Protein AF-A0A2S8NS54-F1 (afdb_monomer_lite)

Sequence (104 aa):
MFEINSADYIDIPEFSEEYRYQVWISPTNRKGAEGMLWLEPPYFTEQKENKTSSKHQATCFIDDMDKKPYSIALYSASGRVYLTNGSDGSNIPINSVRIFRQEV

Secondary structure (DSSP, 8-state):
-EE--S-SEEEPTT--TTEEEEEEEEETT-TT--EEEEE-S------S--SS--SSSEEEEEETTTTEEEEEEEEGGGTEEEEEETTT--B--EEEEEEEEEE-

Foldseek 3Di:
DDFDDFDQKDADPPDDQQKKKWKWFDFPVGNPDIDIATGHDPDDQDPPDPDDDDPGQKDWDADPVVRWIWMWGANNVGRMIGIAGPPPRHRTTIGDMDMDIDGD

pLDDT: mean 81.0, std 14.81, range [43.31, 94.88]

Structure (mmCIF, N/CA/C/O backbone):
data_AF-A0A2S8NS54-F1
#
_entry.id   AF-A0A2S8NS54-F1
#
loop_
_atom_site.group_PDB
_atom_site.id
_atom_site.type_symbol
_atom_site.label_atom_id
_atom_site.label_alt_id
_atom_site.label_comp_id
_atom_site.label_asym_id
_atom_site.label_entity_id
_atom_site.label_seq_id
_atom_site.pdbx_PDB_ins_code
_atom_site.Cartn_x
_atom_site.Cartn_y
_atom_site.Cartn_z
_atom_site.occupancy
_atom_site.B_iso_or_equiv
_atom_site.auth_seq_id
_atom_site.auth_comp_id
_atom_site.auth_asym_id
_atom_site.auth_atom_id
_atom_site.pdbx_PDB_model_num
ATOM 1 N N . MET A 1 1 ? 10.486 -8.411 8.542 1.00 47.22 1 MET A N 1
ATOM 2 C CA . MET A 1 1 ? 10.485 -8.081 7.102 1.00 47.22 1 MET A CA 1
ATOM 3 C C . MET A 1 1 ? 9.607 -9.117 6.433 1.00 47.22 1 MET A C 1
ATOM 5 O O . MET A 1 1 ? 9.864 -10.293 6.648 1.00 47.22 1 MET A O 1
ATOM 9 N N . PHE A 1 2 ? 8.543 -8.708 5.743 1.00 50.12 2 PHE A N 1
ATOM 10 C CA . PHE A 1 2 ? 7.721 -9.636 4.966 1.00 50.12 2 PHE A CA 1
ATOM 11 C C . PHE A 1 2 ? 8.251 -9.619 3.529 1.00 50.12 2 PHE A C 1
ATOM 13 O O . PHE A 1 2 ? 8.274 -8.560 2.902 1.00 50.12 2 PHE A O 1
ATOM 20 N N . GLU A 1 3 ? 8.744 -10.757 3.040 1.00 48.06 3 GLU A N 1
ATOM 21 C CA . GLU A 1 3 ? 9.049 -10.928 1.617 1.00 48.06 3 GLU A CA 1
ATOM 22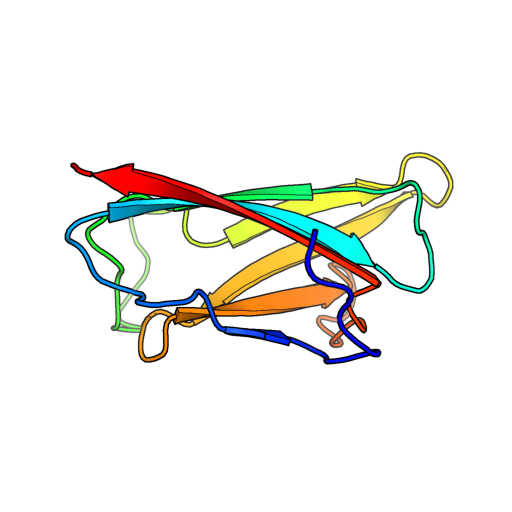 C C . GLU A 1 3 ? 7.735 -11.174 0.880 1.00 48.06 3 GLU A C 1
ATOM 24 O O . GLU A 1 3 ? 7.002 -12.113 1.192 1.00 48.06 3 GLU A O 1
ATOM 29 N N . ILE A 1 4 ? 7.412 -10.298 -0.066 1.00 52.53 4 ILE A N 1
ATOM 30 C CA . ILE A 1 4 ? 6.201 -10.404 -0.874 1.00 52.53 4 ILE A CA 1
ATOM 31 C C . ILE A 1 4 ? 6.640 -10.838 -2.261 1.00 52.53 4 ILE A C 1
ATOM 33 O O . ILE A 1 4 ? 7.405 -10.146 -2.925 1.00 52.53 4 ILE A O 1
ATOM 37 N N . ASN A 1 5 ? 6.175 -12.009 -2.692 1.00 48.19 5 ASN A N 1
ATOM 38 C CA . ASN A 1 5 ? 6.414 -12.488 -4.047 1.00 48.19 5 ASN A CA 1
ATOM 39 C C . ASN A 1 5 ? 5.524 -11.707 -5.021 1.00 48.19 5 ASN A C 1
ATOM 41 O O . ASN A 1 5 ? 4.383 -12.095 -5.254 1.00 48.19 5 ASN A O 1
ATOM 45 N N . SER A 1 6 ? 6.063 -10.621 -5.582 1.00 59.47 6 SER A N 1
ATOM 46 C CA . SER A 1 6 ? 5.599 -9.980 -6.823 1.00 59.47 6 SER A CA 1
ATOM 47 C C . SER A 1 6 ? 4.094 -9.693 -6.906 1.00 59.47 6 SER A C 1
ATOM 49 O O . SER A 1 6 ? 3.501 -9.821 -7.974 1.00 59.47 6 SER A O 1
ATOM 51 N N . ALA A 1 7 ? 3.469 -9.314 -5.792 1.00 75.19 7 ALA A N 1
ATOM 52 C CA . ALA A 1 7 ? 2.095 -8.838 -5.804 1.00 75.19 7 ALA A CA 1
ATOM 53 C C . ALA A 1 7 ? 2.058 -7.356 -6.201 1.00 75.19 7 ALA A C 1
ATOM 55 O O . ALA A 1 7 ? 2.942 -6.579 -5.830 1.00 75.19 7 ALA A O 1
ATOM 56 N N . ASP A 1 8 ? 1.007 -6.966 -6.919 1.00 83.50 8 ASP A N 1
ATOM 57 C CA . ASP A 1 8 ? 0.739 -5.570 -7.298 1.00 83.50 8 ASP A CA 1
ATOM 58 C C . ASP A 1 8 ? 0.258 -4.717 -6.110 1.00 83.50 8 ASP A C 1
ATOM 60 O O . ASP A 1 8 ? 0.133 -3.494 -6.208 1.00 83.50 8 ASP A O 1
ATOM 64 N N . TYR A 1 9 ? -0.044 -5.369 -4.986 1.00 88.69 9 TYR A N 1
ATOM 65 C CA . TYR A 1 9 ? -0.545 -4.746 -3.773 1.00 88.69 9 TYR A CA 1
ATOM 66 C C . TYR A 1 9 ? -0.096 -5.499 -2.522 1.00 88.69 9 TYR A C 1
ATOM 68 O O . TYR A 1 9 ? 0.330 -6.654 -2.576 1.00 88.69 9 TYR A O 1
ATOM 76 N N . ILE A 1 10 ? -0.251 -4.836 -1.380 1.00 92.06 10 ILE A N 1
ATOM 77 C CA . ILE A 1 10 ? -0.134 -5.424 -0.045 1.00 92.06 10 ILE A CA 1
ATOM 78 C C . ILE A 1 10 ? -1.408 -5.125 0.736 1.00 92.06 10 ILE A C 1
ATOM 80 O O . ILE A 1 10 ? -2.019 -4.077 0.536 1.00 92.06 10 ILE A O 1
ATOM 84 N N . ASP A 1 11 ? -1.812 -6.028 1.620 1.00 91.56 11 ASP A N 1
ATOM 85 C CA . ASP A 1 11 ? -2.854 -5.751 2.607 1.00 91.56 11 ASP A CA 1
ATOM 86 C C . ASP A 1 11 ? -2.167 -5.300 3.908 1.00 91.56 11 ASP A C 1
ATOM 88 O O . ASP A 1 11 ? -1.234 -5.961 4.377 1.00 91.56 11 ASP A O 1
ATOM 92 N N . ILE A 1 12 ? -2.591 -4.174 4.491 1.00 92.12 12 ILE A N 1
ATOM 93 C CA . ILE A 1 12 ? -2.147 -3.782 5.834 1.00 92.12 12 ILE A CA 1
ATOM 94 C C . ILE A 1 12 ? -2.801 -4.741 6.843 1.00 92.12 12 ILE A C 1
ATOM 96 O O . ILE A 1 12 ? -4.033 -4.801 6.906 1.00 92.12 12 ILE A O 1
ATOM 100 N N . PRO A 1 13 ? -2.022 -5.493 7.644 1.00 90.00 13 PRO A N 1
ATOM 101 C CA . PRO A 1 13 ? -2.587 -6.392 8.644 1.00 90.00 13 PRO A CA 1
ATOM 102 C C . PRO A 1 13 ? -3.402 -5.617 9.678 1.00 90.00 13 PRO A C 1
ATOM 104 O O . PRO A 1 13 ? -2.927 -4.606 10.194 1.00 90.00 13 PRO A O 1
ATOM 107 N N . GLU A 1 14 ? -4.599 -6.120 9.996 1.00 89.50 14 GLU A N 1
ATOM 108 C CA . GLU A 1 14 ? -5.492 -5.526 11.005 1.00 89.50 14 GLU A CA 1
ATOM 109 C C . GLU A 1 14 ? -5.786 -4.040 10.736 1.00 89.50 14 GLU A C 1
ATOM 111 O O . GLU A 1 14 ? -5.838 -3.231 11.658 1.00 89.50 14 GLU A O 1
ATOM 116 N N . PHE A 1 15 ? -5.958 -3.676 9.460 1.00 90.69 15 PHE A N 1
ATOM 117 C CA . PHE A 1 15 ? -6.260 -2.303 9.073 1.00 90.69 15 PHE A CA 1
ATOM 118 C C . PHE A 1 15 ? -7.538 -1.793 9.755 1.00 90.69 15 PHE A C 1
ATOM 120 O O . PHE A 1 15 ? -8.648 -2.235 9.455 1.00 90.69 15 PHE A O 1
ATOM 127 N N . SER A 1 16 ? -7.361 -0.841 10.663 1.00 90.56 16 SER A N 1
ATOM 128 C CA . SER A 1 16 ? -8.418 -0.137 11.384 1.00 90.56 16 SER A CA 1
ATOM 129 C C . SER A 1 16 ? -8.017 1.314 11.658 1.00 90.56 16 SER A C 1
ATOM 131 O O . SER A 1 16 ? -6.832 1.659 11.598 1.00 90.56 16 SER A O 1
ATOM 133 N N . GLU A 1 17 ? -9.006 2.146 11.995 1.00 89.50 17 GLU A N 1
ATOM 134 C CA . GLU A 1 17 ? -8.815 3.543 12.414 1.00 89.50 17 GLU A CA 1
ATOM 135 C C . GLU A 1 17 ? -8.294 3.698 13.854 1.00 89.50 17 GLU A C 1
ATOM 137 O O . GLU A 1 17 ? -8.033 4.814 14.288 1.00 89.50 17 GLU A O 1
ATOM 142 N N . GLU A 1 18 ? -8.105 2.603 14.598 1.00 92.19 18 GLU A N 1
ATOM 143 C CA . GLU A 1 18 ? -7.481 2.636 15.934 1.00 92.19 18 GLU A CA 1
ATOM 144 C C . GLU A 1 18 ? -5.970 2.896 15.858 1.00 92.19 18 GLU A C 1
ATOM 146 O O . GLU A 1 18 ? -5.324 3.224 16.855 1.00 92.19 18 GLU A O 1
ATOM 151 N N . TYR A 1 19 ? -5.395 2.749 14.665 1.00 92.31 19 TYR A N 1
ATOM 152 C CA . TYR A 1 19 ? -3.970 2.874 14.439 1.00 92.31 19 TYR A CA 1
ATOM 153 C C . TYR A 1 19 ? -3.658 3.882 13.337 1.00 92.31 19 TYR A C 1
ATOM 155 O O . TYR A 1 19 ? -4.445 4.096 12.421 1.00 92.31 19 TYR A O 1
ATOM 163 N N . ARG A 1 20 ? -2.444 4.430 13.393 1.00 91.75 20 ARG A N 1
ATOM 164 C CA . ARG A 1 20 ? -1.736 5.065 12.275 1.00 91.75 20 ARG A CA 1
ATOM 165 C C . ARG A 1 20 ? -0.652 4.131 11.742 1.00 91.75 20 ARG A C 1
ATOM 167 O O . ARG A 1 20 ? -0.072 3.351 12.507 1.00 91.75 20 ARG A O 1
ATOM 174 N N . TYR A 1 21 ? -0.343 4.242 10.451 1.00 93.00 21 TYR A N 1
ATOM 175 C CA . TYR A 1 21 ? 0.632 3.381 9.780 1.00 93.00 21 TYR A CA 1
ATOM 176 C C . TYR A 1 21 ? 1.704 4.176 9.037 1.00 93.00 21 TYR A C 1
ATOM 178 O O . TYR A 1 21 ? 1.425 5.198 8.419 1.00 93.00 21 TYR A O 1
ATOM 186 N N . GLN A 1 22 ? 2.929 3.658 9.026 1.00 93.94 22 GLN A N 1
ATOM 187 C CA . GLN A 1 22 ? 3.952 4.034 8.050 1.00 93.94 22 GLN A CA 1
ATOM 188 C C . GLN A 1 22 ? 4.239 2.830 7.168 1.00 93.94 22 GLN A C 1
ATOM 190 O O . GLN A 1 22 ? 4.727 1.810 7.660 1.00 93.94 22 GLN A O 1
ATOM 195 N N . VAL A 1 23 ? 3.955 2.950 5.878 1.00 93.12 23 VAL A N 1
ATOM 196 C CA . VAL A 1 23 ? 4.132 1.878 4.901 1.00 93.12 23 VAL A CA 1
ATOM 197 C C . VAL A 1 23 ? 5.305 2.233 3.995 1.00 93.12 23 VAL A C 1
ATOM 199 O O . VAL A 1 23 ? 5.221 3.151 3.184 1.00 93.12 23 VAL A O 1
ATOM 202 N N . TRP A 1 24 ? 6.404 1.504 4.145 1.00 94.12 24 TRP A N 1
ATOM 203 C CA . TRP A 1 24 ? 7.613 1.628 3.336 1.00 94.12 24 TRP A CA 1
ATOM 204 C C . TRP A 1 24 ? 7.619 0.539 2.269 1.00 94.12 24 TRP A C 1
ATOM 206 O O . TRP A 1 24 ? 7.473 -0.637 2.611 1.00 94.12 24 TRP A O 1
ATOM 216 N N . ILE A 1 25 ? 7.770 0.911 0.998 1.00 91.94 25 ILE A N 1
ATOM 217 C CA . ILE A 1 25 ? 7.655 -0.008 -0.144 1.00 91.94 25 ILE A CA 1
ATOM 218 C C . ILE A 1 25 ? 8.800 0.216 -1.131 1.00 91.94 25 ILE A C 1
ATOM 220 O O . ILE A 1 25 ? 9.107 1.358 -1.473 1.00 91.94 25 ILE A O 1
ATOM 224 N N . SER A 1 26 ? 9.373 -0.883 -1.635 1.00 90.44 26 SER A N 1
ATOM 225 C CA . SER A 1 26 ? 10.302 -0.882 -2.774 1.00 90.44 26 SER A CA 1
ATOM 226 C C . SER A 1 26 ? 9.737 -1.663 -3.973 1.00 90.44 26 SER A C 1
ATOM 228 O O . SER A 1 26 ? 9.089 -2.699 -3.778 1.00 90.44 26 SER A O 1
ATOM 230 N N . PRO A 1 27 ? 9.974 -1.216 -5.220 1.00 89.50 27 PRO A N 1
ATOM 231 C CA . PRO A 1 27 ? 9.586 -1.952 -6.421 1.00 89.50 27 PRO A CA 1
ATOM 232 C C . PRO A 1 27 ? 10.573 -3.085 -6.767 1.00 89.50 27 PRO A C 1
ATOM 234 O O . PRO A 1 27 ? 11.777 -3.001 -6.517 1.00 89.50 27 PRO A O 1
ATOM 237 N N . THR A 1 28 ? 10.083 -4.134 -7.432 1.00 86.62 28 THR A N 1
ATOM 238 C CA . THR A 1 28 ? 10.893 -5.268 -7.954 1.00 86.62 28 THR A CA 1
ATOM 239 C C . THR A 1 28 ? 11.959 -4.869 -8.959 1.00 86.62 28 THR A C 1
ATOM 241 O O . THR A 1 28 ? 13.059 -5.424 -8.940 1.00 86.62 28 THR A O 1
ATOM 244 N N . ASN A 1 29 ? 11.671 -3.890 -9.810 1.00 83.50 29 ASN A N 1
ATOM 245 C CA . ASN A 1 29 ? 12.607 -3.425 -10.829 1.00 83.50 29 ASN A CA 1
ATOM 246 C C . ASN A 1 29 ? 13.744 -2.551 -10.259 1.00 83.50 29 ASN A C 1
ATOM 248 O O . ASN A 1 29 ? 14.763 -2.392 -10.932 1.00 83.50 29 ASN A O 1
ATOM 252 N N . ARG A 1 30 ? 13.606 -2.012 -9.035 1.00 80.94 30 ARG A N 1
ATOM 253 C CA . ARG A 1 30 ? 14.576 -1.113 -8.384 1.00 80.94 30 ARG A CA 1
ATOM 254 C C . ARG A 1 30 ? 14.576 -1.296 -6.863 1.00 80.94 30 ARG A C 1
ATOM 256 O O . ARG A 1 30 ? 14.091 -0.460 -6.113 1.00 80.94 30 ARG A O 1
ATOM 263 N N . LYS A 1 31 ? 15.210 -2.378 -6.399 1.00 77.69 31 LYS A N 1
ATOM 264 C CA . LYS A 1 31 ? 15.251 -2.781 -4.977 1.00 77.69 31 LYS A CA 1
ATOM 265 C C . LYS A 1 31 ? 15.878 -1.757 -4.016 1.00 77.69 31 LYS A C 1
ATOM 267 O O . LYS A 1 31 ? 15.669 -1.861 -2.815 1.00 77.69 31 LYS A O 1
ATOM 272 N N . GLY A 1 32 ? 16.681 -0.823 -4.532 1.00 78.19 32 GLY A N 1
ATOM 273 C CA . GLY A 1 32 ? 17.311 0.242 -3.745 1.00 78.19 32 GLY A CA 1
ATOM 274 C C . GLY A 1 32 ? 16.464 1.509 -3.601 1.00 78.19 32 GLY A C 1
ATOM 275 O O . GLY A 1 32 ? 16.816 2.365 -2.798 1.00 78.19 32 GLY A O 1
ATOM 276 N N . ALA A 1 33 ? 15.371 1.634 -4.362 1.00 85.38 33 ALA A N 1
ATOM 277 C CA . ALA A 1 33 ? 14.449 2.757 -4.265 1.00 85.38 33 ALA A CA 1
ATOM 278 C C . ALA A 1 33 ? 13.335 2.423 -3.266 1.00 85.38 33 ALA A C 1
ATOM 280 O O . ALA A 1 33 ? 12.732 1.352 -3.342 1.00 85.38 33 ALA A O 1
ATOM 281 N N . GLU A 1 34 ? 13.043 3.335 -2.344 1.00 89.69 34 GLU A N 1
ATOM 282 C CA . GLU A 1 34 ? 12.006 3.136 -1.335 1.00 89.69 34 GLU A CA 1
ATOM 283 C C . GLU A 1 34 ? 11.194 4.415 -1.136 1.00 89.69 34 GLU A C 1
ATOM 285 O O . GLU A 1 34 ? 11.748 5.510 -1.045 1.00 89.69 34 GLU A O 1
ATOM 290 N N . GLY A 1 35 ? 9.875 4.262 -1.063 1.00 91.12 35 GLY A N 1
ATOM 291 C CA . GLY A 1 35 ? 8.953 5.335 -0.713 1.00 91.12 35 GLY A CA 1
ATOM 292 C C . GLY A 1 35 ? 8.200 5.024 0.572 1.00 91.12 35 GLY A C 1
ATOM 293 O O . GLY A 1 35 ? 7.970 3.857 0.892 1.00 91.12 35 GLY A O 1
ATOM 294 N N . MET A 1 36 ? 7.788 6.073 1.285 1.00 92.62 36 MET A N 1
ATOM 295 C CA . MET A 1 36 ? 7.017 5.970 2.524 1.00 92.62 36 MET A CA 1
ATOM 296 C C . MET A 1 36 ? 5.643 6.625 2.372 1.00 92.62 36 MET A C 1
ATOM 298 O O . MET A 1 36 ? 5.542 7.831 2.139 1.00 92.62 36 MET A O 1
ATOM 302 N N . LEU A 1 37 ? 4.591 5.841 2.593 1.00 92.06 37 LEU A N 1
ATOM 303 C CA . LEU A 1 37 ? 3.227 6.318 2.778 1.00 92.06 37 LEU A CA 1
ATOM 304 C C . LEU A 1 37 ? 2.921 6.435 4.277 1.00 92.06 37 LEU A C 1
ATOM 306 O O . LEU A 1 37 ? 2.928 5.439 4.998 1.00 92.06 37 LEU A O 1
ATOM 310 N N . TRP A 1 38 ? 2.652 7.654 4.740 1.00 91.25 38 TRP A N 1
ATOM 311 C CA . TRP A 1 38 ? 2.171 7.922 6.096 1.00 91.25 38 TRP A CA 1
ATOM 312 C C . TRP A 1 38 ? 0.644 7.859 6.113 1.00 91.25 38 TRP A C 1
ATOM 314 O O . TRP A 1 38 ? 0.016 8.462 5.260 1.00 91.25 38 TRP A O 1
ATOM 324 N N . LEU A 1 39 ? 0.025 7.146 7.045 1.00 89.62 39 LEU A N 1
ATOM 325 C CA . LEU A 1 39 ? -1.422 6.944 7.090 1.00 89.62 39 LEU A CA 1
ATOM 326 C C . LEU A 1 39 ? -1.955 7.283 8.474 1.00 89.62 39 LEU A C 1
ATOM 328 O O . LEU A 1 39 ? -1.715 6.549 9.428 1.00 89.62 39 LEU A O 1
ATOM 332 N N . GLU A 1 40 ? -2.757 8.337 8.563 1.00 87.31 40 GLU A N 1
ATOM 333 C CA . GLU A 1 40 ? -3.467 8.730 9.782 1.00 87.31 40 GLU A CA 1
ATOM 334 C C . GLU A 1 40 ? -4.976 8.635 9.571 1.00 87.31 40 GLU A C 1
ATOM 336 O O . GLU A 1 40 ? -5.447 9.030 8.499 1.00 87.31 40 GLU A O 1
ATOM 341 N N . PRO A 1 41 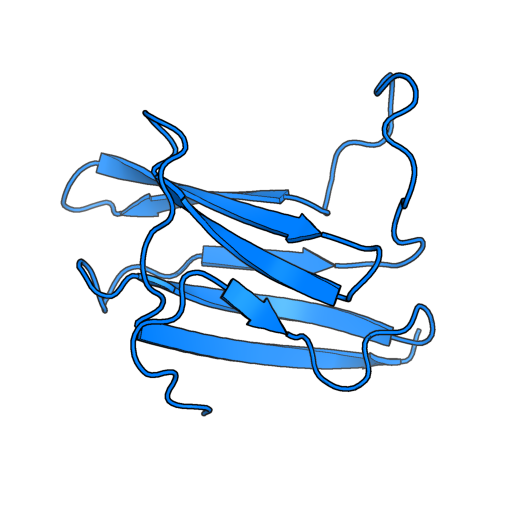? -5.726 8.113 10.555 1.00 83.94 41 PRO A N 1
ATOM 342 C CA . PRO A 1 41 ? -7.176 8.137 10.504 1.00 83.94 41 PRO A CA 1
ATOM 343 C C . PRO A 1 41 ? -7.702 9.585 10.608 1.00 83.94 41 PRO A C 1
ATOM 345 O O . PRO A 1 41 ? -7.033 10.448 11.185 1.00 83.94 41 PRO A O 1
ATOM 348 N N . PRO A 1 42 ? -8.905 9.876 10.080 1.00 83.94 42 PRO A N 1
ATOM 349 C CA . PRO A 1 42 ? -9.817 8.934 9.432 1.00 83.94 42 PRO A CA 1
ATOM 350 C C . PRO A 1 42 ? -9.363 8.533 8.022 1.00 83.94 42 PRO A C 1
ATOM 352 O O . PRO A 1 42 ? -8.797 9.334 7.270 1.00 83.94 42 PRO A O 1
ATOM 355 N N . TYR A 1 43 ? -9.647 7.290 7.637 1.00 79.25 43 TYR A N 1
ATOM 356 C CA . TYR A 1 43 ? -9.321 6.777 6.307 1.00 79.25 43 TYR A CA 1
ATOM 357 C C . TYR A 1 43 ? -10.525 6.933 5.379 1.00 79.25 43 TYR A C 1
ATOM 359 O O . TYR A 1 43 ? -11.437 6.115 5.375 1.00 79.25 43 TYR A O 1
ATOM 367 N N . PHE A 1 44 ? -10.527 7.981 4.555 1.00 71.94 44 PHE A N 1
ATOM 368 C CA . PHE A 1 44 ? -11.642 8.288 3.654 1.00 71.94 44 PHE A CA 1
ATOM 369 C C . PHE A 1 44 ? -11.991 7.123 2.726 1.00 71.94 44 PHE A C 1
ATOM 371 O O . PHE A 1 44 ? -11.121 6.626 2.009 1.00 71.94 44 PHE A O 1
ATOM 378 N N . THR A 1 45 ? -13.264 6.724 2.721 1.00 63.25 45 THR A N 1
ATOM 379 C CA . THR A 1 45 ? -13.827 5.636 1.903 1.00 63.25 45 THR A CA 1
ATOM 380 C C . THR A 1 45 ? -14.610 6.130 0.680 1.00 63.25 45 THR A C 1
ATOM 382 O O . THR A 1 45 ? -14.892 5.340 -0.220 1.00 63.25 45 THR A O 1
ATOM 385 N N . GLU A 1 46 ? -14.944 7.425 0.605 1.00 56.53 46 GLU A N 1
ATOM 386 C CA . GLU A 1 46 ? -15.748 8.000 -0.481 1.00 56.53 46 GLU A CA 1
ATOM 387 C C . GLU A 1 46 ? -14.908 8.706 -1.561 1.00 56.53 46 GLU A C 1
ATOM 389 O O . GLU A 1 46 ? -13.992 9.469 -1.270 1.00 56.53 46 GLU A O 1
ATOM 394 N N . GLN A 1 47 ? -15.298 8.533 -2.831 1.00 52.72 47 GLN A N 1
ATOM 395 C CA . GLN A 1 47 ? -14.776 9.286 -3.987 1.00 52.72 47 GLN A CA 1
ATOM 396 C C . GLN A 1 47 ? -15.421 10.683 -4.159 1.00 52.72 47 GLN A C 1
ATOM 398 O O . GLN A 1 47 ? -15.259 11.311 -5.208 1.00 52.72 47 GLN A O 1
ATOM 403 N N . LYS A 1 48 ? -16.205 11.180 -3.191 1.00 45.28 48 LYS A N 1
ATOM 404 C CA . LYS A 1 48 ? -16.975 12.422 -3.366 1.00 45.28 48 LYS A CA 1
ATOM 405 C C . LYS A 1 48 ? -16.100 13.668 -3.224 1.00 45.28 48 LYS A C 1
ATOM 407 O O . LYS A 1 48 ? -15.647 14.006 -2.140 1.00 45.28 48 LYS A O 1
ATOM 412 N N . GLU A 1 49 ? -15.915 14.337 -4.362 1.00 43.31 49 GLU A N 1
ATOM 413 C CA . GLU A 1 49 ? -15.398 15.698 -4.557 1.00 43.31 49 GLU A CA 1
ATOM 414 C C . GLU A 1 49 ? -14.283 16.134 -3.600 1.00 43.31 49 GLU A C 1
ATOM 416 O O . GLU A 1 49 ? -14.460 16.882 -2.640 1.00 43.31 49 GLU A O 1
ATOM 421 N N . ASN A 1 50 ? -13.082 15.703 -3.963 1.00 49.56 50 ASN A N 1
ATOM 422 C CA . ASN A 1 50 ? -11.813 16.135 -3.410 1.00 49.56 50 ASN A CA 1
ATOM 423 C C . ASN A 1 50 ? -11.652 17.664 -3.546 1.00 49.56 50 ASN A C 1
ATOM 425 O O . ASN A 1 50 ? -11.255 18.155 -4.605 1.00 49.56 50 ASN A O 1
ATOM 429 N N . LYS A 1 51 ? -11.991 18.430 -2.500 1.00 45.97 51 LYS A N 1
ATOM 430 C CA . LYS A 1 51 ? -11.738 19.882 -2.475 1.00 45.97 51 LYS A CA 1
ATOM 431 C C . LYS A 1 51 ? -10.723 20.356 -1.445 1.00 45.97 51 LYS A C 1
ATOM 433 O O . LYS A 1 51 ? -10.175 21.427 -1.678 1.00 45.97 51 LYS A O 1
ATOM 438 N N . THR A 1 52 ? -10.383 19.611 -0.386 1.00 44.59 52 THR A N 1
ATOM 439 C CA . THR A 1 52 ? -9.513 20.219 0.650 1.00 44.59 52 THR A CA 1
ATOM 440 C C . THR A 1 52 ? -8.768 19.297 1.629 1.00 44.59 52 THR A C 1
ATOM 442 O O . THR A 1 52 ? -8.106 19.825 2.519 1.00 44.59 52 THR A O 1
ATOM 445 N N . SER A 1 53 ? -8.774 17.967 1.484 1.00 46.22 53 SER A N 1
ATOM 446 C CA . SER A 1 53 ? -8.079 17.066 2.436 1.00 46.22 53 SER A CA 1
ATOM 447 C C . SER A 1 53 ? -7.128 16.090 1.743 1.00 46.22 53 SER A C 1
ATOM 449 O O . SER A 1 53 ? -7.117 14.892 1.999 1.00 46.22 53 SER A O 1
ATOM 451 N N . SER A 1 54 ? -6.310 16.609 0.831 1.00 50.31 54 SER A N 1
ATOM 452 C CA . SER A 1 54 ? -5.080 15.942 0.411 1.00 50.31 54 SER A CA 1
ATOM 453 C C . SER A 1 54 ? -4.077 15.937 1.570 1.00 50.31 54 SER A C 1
ATOM 455 O O . SER A 1 54 ? -4.033 16.904 2.329 1.00 50.31 54 SER A O 1
ATOM 457 N N . LYS A 1 55 ? -3.237 14.888 1.628 1.00 53.75 55 LYS A N 1
ATOM 458 C CA . LYS A 1 55 ? -2.219 14.545 2.650 1.00 53.75 55 LYS A CA 1
ATOM 459 C C . LYS A 1 55 ? -2.817 13.573 3.685 1.00 53.75 55 LYS A C 1
ATOM 461 O O . LYS A 1 55 ? -3.347 14.003 4.688 1.00 53.75 55 LYS A O 1
ATOM 466 N N . HIS A 1 56 ? -2.885 12.254 3.491 1.00 60.75 56 HIS A N 1
ATOM 467 C CA . HIS A 1 56 ? -1.726 11.374 3.324 1.00 60.75 56 HIS A CA 1
ATOM 468 C C . HIS A 1 56 ? -2.070 9.988 2.710 1.00 60.75 56 HIS A C 1
ATOM 470 O O . HIS A 1 56 ? -1.292 9.056 2.827 1.00 60.75 56 HIS A O 1
ATOM 476 N N . GLN A 1 57 ? -3.217 9.802 2.041 1.00 73.62 57 GLN A N 1
ATOM 477 C CA . GLN A 1 57 ? -3.601 8.482 1.484 1.00 73.62 57 GLN A CA 1
ATOM 478 C C . GLN A 1 57 ? -2.845 8.074 0.210 1.00 73.62 57 GLN A C 1
ATOM 480 O O . GLN A 1 57 ? -2.941 6.928 -0.228 1.00 73.62 57 GLN A O 1
ATOM 485 N N . ALA A 1 58 ? -2.086 8.997 -0.379 1.00 81.06 58 ALA A N 1
ATOM 486 C CA . ALA A 1 58 ? -1.157 8.698 -1.451 1.00 81.06 58 ALA A CA 1
ATOM 487 C C . ALA A 1 58 ? 0.123 9.522 -1.298 1.00 81.06 58 ALA A C 1
ATOM 489 O O . ALA A 1 58 ? 0.096 10.647 -0.794 1.00 81.06 58 ALA A O 1
ATOM 490 N N . THR A 1 59 ? 1.235 8.965 -1.764 1.00 86.81 59 THR A N 1
ATOM 491 C CA . THR A 1 59 ? 2.521 9.654 -1.878 1.00 86.81 59 THR A CA 1
ATOM 492 C C . THR A 1 59 ? 3.154 9.349 -3.230 1.00 86.81 59 THR A C 1
ATOM 494 O O . THR A 1 59 ? 2.771 8.388 -3.908 1.00 86.81 59 THR A O 1
ATOM 497 N N . CYS A 1 60 ? 4.134 10.149 -3.626 1.00 85.25 60 CYS A N 1
ATOM 498 C CA . CYS A 1 60 ? 4.999 9.842 -4.751 1.00 85.25 60 CYS A CA 1
ATOM 499 C C . CYS A 1 60 ? 6.464 9.941 -4.337 1.00 85.25 60 CYS A C 1
ATOM 501 O O . CYS A 1 60 ? 6.838 10.735 -3.475 1.00 85.25 60 CYS A O 1
ATOM 503 N N . PHE A 1 61 ? 7.291 9.108 -4.953 1.00 87.25 61 PHE A N 1
ATOM 504 C CA . PHE A 1 61 ? 8.737 9.145 -4.788 1.00 87.25 61 PHE A CA 1
ATOM 505 C C . PHE A 1 61 ? 9.399 8.879 -6.135 1.00 87.25 61 PHE A C 1
ATOM 507 O O . PHE A 1 61 ? 8.787 8.307 -7.037 1.00 87.25 61 PHE A O 1
ATOM 514 N N . ILE A 1 62 ? 10.631 9.342 -6.294 1.00 83.31 62 ILE A N 1
ATOM 515 C CA . ILE A 1 62 ? 11.395 9.194 -7.529 1.00 83.31 62 ILE A CA 1
ATOM 516 C C . ILE A 1 62 ? 12.603 8.326 -7.207 1.00 83.31 62 ILE A C 1
ATOM 518 O O . ILE A 1 62 ? 13.264 8.541 -6.195 1.00 83.31 62 ILE A O 1
ATOM 522 N N . ASP A 1 63 ? 12.884 7.343 -8.057 1.00 79.12 63 ASP A N 1
ATOM 523 C CA . ASP A 1 63 ? 14.204 6.712 -8.044 1.00 79.12 63 ASP A CA 1
ATOM 524 C C . ASP A 1 63 ? 15.199 7.648 -8.730 1.00 79.12 63 ASP A C 1
ATOM 526 O O . ASP A 1 63 ? 15.102 7.881 -9.939 1.00 79.12 63 ASP A O 1
ATOM 530 N N . ASP A 1 64 ? 16.148 8.178 -7.959 1.00 73.31 64 ASP A N 1
ATOM 531 C CA . ASP A 1 64 ? 17.144 9.153 -8.412 1.00 73.31 64 ASP A CA 1
ATOM 532 C C . ASP A 1 64 ? 18.003 8.649 -9.585 1.00 73.31 64 ASP A C 1
ATOM 534 O O . ASP A 1 64 ? 18.504 9.458 -10.369 1.00 73.31 64 ASP A O 1
ATOM 538 N N . MET A 1 65 ? 18.144 7.327 -9.753 1.00 77.25 65 MET A N 1
ATOM 539 C CA . MET A 1 65 ? 18.936 6.730 -10.836 1.00 77.25 65 MET A CA 1
ATOM 540 C C . MET A 1 65 ? 18.252 6.849 -12.202 1.00 77.25 65 MET A C 1
ATOM 542 O O . MET A 1 65 ? 18.874 7.269 -13.178 1.00 77.25 65 MET A O 1
ATOM 546 N N . ASP A 1 66 ? 16.969 6.491 -12.275 1.00 73.44 66 ASP A N 1
ATOM 547 C CA . ASP A 1 66 ? 16.219 6.436 -13.539 1.00 73.44 66 ASP A CA 1
ATOM 548 C C . ASP A 1 66 ? 15.254 7.610 -13.713 1.00 73.44 66 ASP A C 1
ATOM 550 O O . ASP A 1 66 ? 14.589 7.717 -14.746 1.00 73.44 66 ASP A O 1
ATOM 554 N N . LYS A 1 67 ? 15.125 8.459 -12.687 1.00 80.12 67 LYS A N 1
ATOM 555 C CA . LYS A 1 67 ? 14.112 9.517 -12.579 1.00 80.12 67 LYS A CA 1
ATOM 556 C C . LYS A 1 67 ? 12.690 9.007 -12.820 1.00 80.12 67 LYS A C 1
ATOM 558 O O . LYS A 1 67 ? 11.819 9.760 -13.252 1.00 80.12 67 LYS A O 1
ATOM 563 N N . LYS A 1 68 ? 12.451 7.720 -12.551 1.00 82.81 68 LYS A N 1
ATOM 564 C CA . LYS A 1 68 ? 11.131 7.105 -12.680 1.00 82.81 68 LYS A CA 1
ATOM 565 C C . LYS A 1 68 ? 10.277 7.526 -11.489 1.00 82.81 68 LYS A C 1
ATOM 567 O O . LYS A 1 68 ? 10.687 7.264 -10.355 1.00 82.81 68 LYS A O 1
ATOM 572 N N . PRO A 1 69 ? 9.123 8.170 -11.719 1.00 88.56 69 PRO A N 1
ATOM 573 C CA . PRO A 1 69 ? 8.194 8.462 -10.649 1.00 88.56 69 PRO A CA 1
ATOM 574 C C . PRO A 1 69 ? 7.438 7.191 -10.267 1.00 88.56 69 PRO A C 1
ATOM 576 O O . PRO A 1 69 ? 6.994 6.423 -11.121 1.00 88.56 69 PRO A O 1
ATOM 579 N N . TYR A 1 70 ? 7.242 7.009 -8.974 1.00 90.19 70 TYR A N 1
ATOM 580 C CA . TYR A 1 70 ? 6.399 5.982 -8.386 1.00 90.19 70 TYR A CA 1
ATOM 581 C C . TYR A 1 70 ? 5.308 6.653 -7.568 1.00 90.19 70 TYR A C 1
ATOM 583 O O . TYR A 1 70 ? 5.538 7.706 -6.968 1.00 90.19 70 TYR A O 1
ATOM 591 N N . SER A 1 71 ? 4.135 6.035 -7.506 1.00 89.88 71 SER A N 1
ATOM 592 C CA . SER A 1 71 ? 3.072 6.445 -6.597 1.00 89.88 71 SER A CA 1
ATOM 593 C C . SER A 1 71 ? 2.646 5.283 -5.713 1.00 89.88 71 SER A C 1
ATOM 595 O O . SER A 1 71 ? 2.498 4.154 -6.179 1.00 89.88 71 SER A O 1
ATOM 597 N N . ILE A 1 72 ? 2.467 5.573 -4.427 1.00 91.62 72 ILE A N 1
ATOM 598 C CA . ILE A 1 72 ? 1.945 4.648 -3.426 1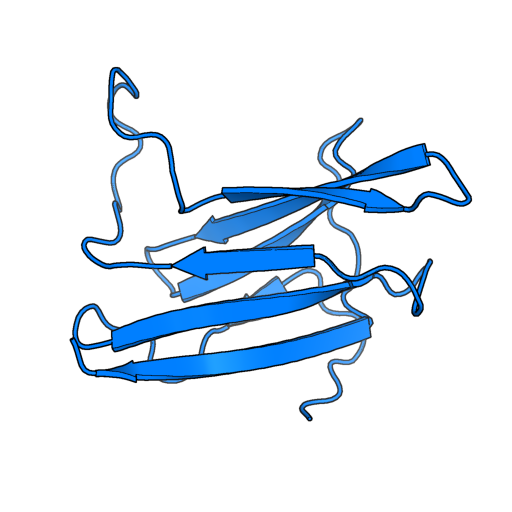.00 91.62 72 ILE A CA 1
ATOM 599 C C . ILE A 1 72 ? 0.569 5.157 -3.019 1.00 91.62 72 ILE A C 1
ATOM 601 O O . ILE A 1 72 ? 0.460 6.328 -2.657 1.00 91.62 72 ILE A O 1
ATOM 605 N N . ALA A 1 73 ? -0.457 4.309 -3.054 1.00 88.56 73 ALA A N 1
ATOM 606 C CA . ALA A 1 73 ? -1.827 4.711 -2.737 1.00 88.56 73 ALA A CA 1
ATOM 607 C C . ALA A 1 73 ? -2.556 3.678 -1.871 1.00 88.56 73 ALA A C 1
ATOM 609 O O . ALA A 1 73 ? -2.436 2.474 -2.102 1.00 88.56 73 ALA A O 1
ATOM 610 N N . LEU A 1 74 ? -3.336 4.164 -0.903 1.00 89.50 74 LEU A N 1
ATOM 611 C CA . LEU A 1 74 ? -4.221 3.375 -0.049 1.00 89.50 74 LEU A CA 1
ATOM 612 C C . LEU A 1 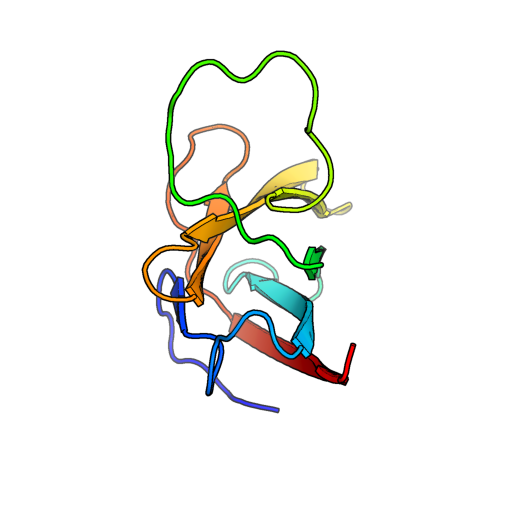74 ? -5.621 3.254 -0.671 1.00 89.50 74 LEU A C 1
ATOM 614 O O . LEU A 1 74 ? -6.294 4.250 -0.928 1.00 89.50 74 LEU A O 1
ATOM 618 N N . TYR A 1 75 ? -6.102 2.024 -0.797 1.00 86.69 75 TYR A N 1
ATOM 619 C CA . TYR A 1 75 ? -7.509 1.686 -0.946 1.00 86.69 75 TYR A CA 1
ATOM 620 C C . TYR A 1 75 ? -8.095 1.362 0.433 1.00 86.69 75 TYR A C 1
ATOM 622 O O . TYR A 1 75 ? -7.985 0.248 0.952 1.00 86.69 75 TYR A O 1
ATOM 630 N N . SER A 1 76 ? -8.691 2.383 1.042 1.00 83.62 76 SER A N 1
ATOM 631 C CA . SER A 1 76 ? -9.133 2.405 2.442 1.00 83.62 76 SER A CA 1
ATOM 632 C C . SER A 1 76 ? -10.204 1.374 2.776 1.00 83.62 76 SER A C 1
ATOM 634 O O . SER A 1 76 ? -10.193 0.840 3.876 1.00 83.62 76 SER A O 1
ATOM 636 N N . ALA A 1 77 ? -11.087 1.025 1.836 1.00 81.50 77 ALA A N 1
ATOM 637 C CA . ALA A 1 77 ? -12.155 0.055 2.086 1.00 81.50 77 ALA A CA 1
ATOM 638 C C . ALA A 1 77 ? -11.634 -1.335 2.502 1.00 81.50 77 ALA A C 1
ATOM 640 O O . A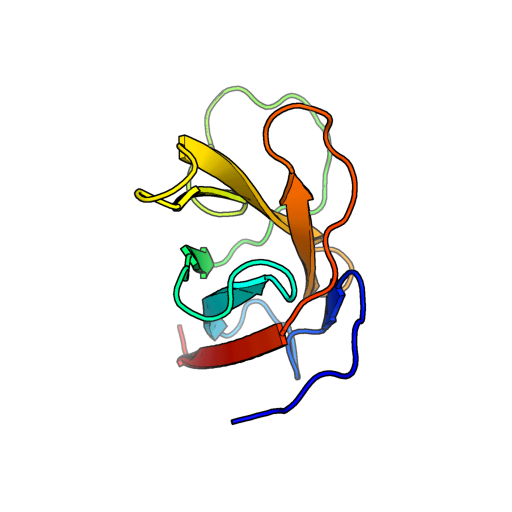LA A 1 77 ? -12.364 -2.095 3.132 1.00 81.50 77 ALA A O 1
ATOM 641 N N . SER A 1 78 ? -10.389 -1.674 2.154 1.00 82.88 78 SER A N 1
ATOM 642 C CA . SER A 1 78 ? -9.778 -2.959 2.504 1.00 82.88 78 SER A CA 1
ATOM 643 C C . SER A 1 78 ? -8.369 -2.843 3.089 1.00 82.88 78 SER A C 1
ATOM 645 O O . SER A 1 78 ? -7.691 -3.858 3.207 1.00 82.88 78 SER A O 1
ATOM 647 N N . GLY A 1 79 ? -7.875 -1.634 3.374 1.00 87.88 79 GLY A N 1
ATOM 648 C CA . GLY A 1 79 ? -6.492 -1.439 3.824 1.00 87.88 79 GLY A CA 1
ATOM 649 C C . GLY A 1 79 ? -5.428 -1.845 2.798 1.00 87.88 79 GLY A C 1
ATOM 650 O O . GLY A 1 79 ? -4.299 -2.158 3.176 1.00 87.88 79 GLY A O 1
ATOM 651 N N . ARG A 1 80 ? -5.773 -1.887 1.504 1.00 91.25 80 ARG A N 1
ATOM 652 C CA . ARG A 1 80 ? -4.840 -2.296 0.444 1.00 91.25 80 ARG A CA 1
ATOM 653 C C . ARG A 1 80 ? -3.946 -1.150 0.034 1.00 91.25 80 ARG A C 1
ATOM 655 O O . ARG A 1 80 ? -4.443 -0.059 -0.215 1.00 91.25 80 ARG A O 1
ATOM 662 N N . VAL A 1 81 ? -2.657 -1.405 -0.123 1.00 91.00 81 VAL A N 1
ATOM 663 C CA . VAL A 1 81 ? -1.706 -0.421 -0.639 1.00 91.00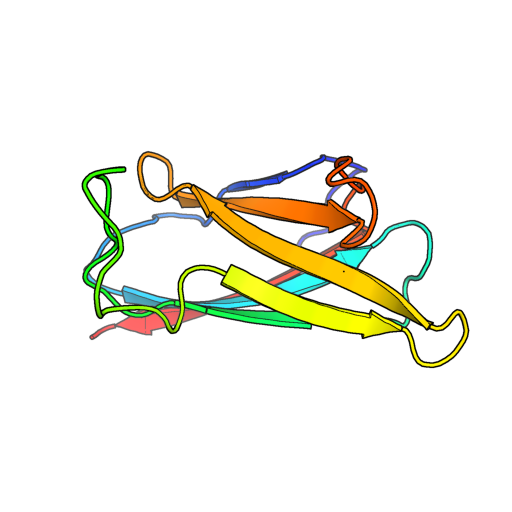 81 VAL A CA 1
ATOM 664 C C . VAL A 1 81 ? -1.137 -0.904 -1.962 1.00 91.00 81 VAL A C 1
ATOM 666 O O . VAL A 1 81 ? -0.642 -2.025 -2.056 1.00 91.00 81 VAL A O 1
ATOM 669 N N . TYR A 1 82 ? -1.206 -0.041 -2.970 1.00 91.12 82 TYR A N 1
ATOM 670 C CA . TYR A 1 82 ? -0.707 -0.292 -4.319 1.00 91.12 82 TYR A CA 1
ATOM 671 C C . TYR A 1 82 ? 0.560 0.510 -4.574 1.00 91.12 82 TYR A C 1
ATOM 673 O O . TYR A 1 82 ? 0.702 1.633 -4.081 1.00 91.12 82 TYR A O 1
ATOM 681 N N . LEU A 1 83 ? 1.441 -0.052 -5.397 1.00 91.44 83 LEU A N 1
ATOM 682 C CA . LEU A 1 83 ? 2.568 0.654 -5.988 1.00 91.44 83 LEU A CA 1
ATOM 683 C C . LEU A 1 83 ? 2.331 0.771 -7.490 1.00 91.44 83 LEU A C 1
ATOM 685 O O . LEU A 1 83 ? 2.098 -0.229 -8.164 1.00 91.44 83 LEU A O 1
ATOM 689 N N . THR A 1 84 ? 2.403 1.986 -8.017 1.00 90.12 84 THR A N 1
ATOM 690 C CA . THR A 1 84 ? 2.163 2.260 -9.436 1.00 90.12 84 THR A CA 1
ATOM 691 C C . THR A 1 84 ? 3.288 3.084 -10.040 1.00 90.12 84 THR A C 1
ATOM 693 O O . THR A 1 84 ? 3.994 3.826 -9.350 1.00 90.12 84 THR A O 1
ATOM 696 N N . ASN A 1 85 ? 3.458 2.954 -11.349 1.00 87.69 85 ASN A N 1
ATOM 697 C CA . ASN A 1 85 ? 4.272 3.854 -12.144 1.00 87.69 85 ASN A CA 1
ATOM 698 C C . ASN A 1 85 ? 3.579 5.220 -12.201 1.00 87.69 85 ASN A C 1
ATOM 700 O O . ASN A 1 85 ? 2.447 5.338 -12.664 1.00 87.69 85 ASN A O 1
ATOM 704 N N . GLY A 1 86 ? 4.267 6.266 -11.754 1.00 82.56 86 GLY A N 1
ATOM 705 C CA . GLY A 1 86 ? 3.715 7.617 -11.708 1.00 82.56 86 GLY A CA 1
ATOM 706 C C . GLY A 1 86 ? 3.483 8.252 -13.084 1.00 82.56 86 GLY A C 1
ATOM 707 O O . GLY A 1 86 ? 2.827 9.286 -13.154 1.00 82.56 86 GLY A O 1
ATOM 708 N N . SER A 1 87 ? 4.017 7.679 -14.168 1.00 82.69 87 SER A N 1
ATOM 709 C CA . SER A 1 87 ? 3.846 8.204 -15.530 1.00 82.69 87 SER A CA 1
ATOM 710 C C . SER A 1 87 ? 2.612 7.656 -16.244 1.00 82.69 87 SER A C 1
ATOM 712 O O . SER A 1 87 ? 1.925 8.415 -16.922 1.00 82.69 87 SER A O 1
ATOM 714 N N . ASP A 1 88 ? 2.342 6.356 -16.122 1.00 84.81 88 ASP A N 1
ATOM 715 C CA . ASP A 1 88 ? 1.273 5.668 -16.866 1.00 84.81 88 ASP A CA 1
ATOM 716 C C . ASP A 1 88 ? 0.209 5.018 -15.965 1.00 84.81 88 ASP A C 1
ATOM 718 O O . ASP A 1 88 ? -0.799 4.521 -16.465 1.00 84.81 88 ASP A O 1
ATOM 722 N N . GLY A 1 89 ? 0.402 5.043 -14.643 1.00 82.38 89 GLY A N 1
ATOM 723 C CA . GLY A 1 89 ? -0.520 4.475 -13.661 1.00 82.38 89 GLY A CA 1
ATOM 724 C C . GLY A 1 89 ? -0.533 2.946 -13.603 1.00 82.38 89 GLY A C 1
ATOM 725 O O . GLY A 1 89 ? -1.368 2.386 -12.896 1.00 82.38 89 GLY A O 1
ATOM 726 N N . SER A 1 90 ? 0.356 2.255 -14.324 1.00 86.75 90 SER A N 1
ATOM 727 C CA . SER A 1 90 ? 0.438 0.791 -14.281 1.00 86.75 90 SER A CA 1
ATOM 728 C C . SER A 1 90 ? 0.909 0.293 -12.916 1.00 86.75 90 SER A C 1
ATOM 730 O O . SER A 1 90 ? 1.754 0.916 -12.270 1.00 86.75 90 SER A O 1
ATOM 732 N N . ASN A 1 91 ? 0.372 -0.846 -12.471 1.00 88.06 91 ASN A N 1
ATOM 733 C CA . ASN A 1 91 ? 0.829 -1.497 -11.247 1.00 88.06 91 ASN A CA 1
ATOM 734 C C . ASN A 1 91 ? 2.278 -1.964 -11.387 1.00 88.06 91 ASN A C 1
ATOM 736 O O . ASN A 1 91 ? 2.693 -2.463 -12.436 1.00 88.06 91 ASN A O 1
ATOM 740 N N . ILE A 1 92 ? 3.036 -1.827 -10.303 1.00 88.56 92 ILE A N 1
ATOM 741 C CA . ILE A 1 92 ? 4.408 -2.305 -10.207 1.00 88.56 92 ILE A CA 1
ATOM 742 C C . ILE A 1 92 ? 4.481 -3.360 -9.108 1.00 88.56 92 ILE A C 1
ATOM 744 O O . ILE A 1 92 ? 4.154 -3.055 -7.959 1.00 88.56 92 ILE A O 1
ATOM 748 N N . PRO A 1 93 ? 4.994 -4.563 -9.418 1.00 90.88 93 PRO A N 1
ATOM 749 C CA . PRO A 1 93 ? 5.168 -5.594 -8.414 1.00 90.88 93 PRO A CA 1
ATOM 750 C C . PRO A 1 93 ? 6.102 -5.132 -7.297 1.00 90.88 93 PRO A C 1
ATOM 752 O O . PRO A 1 93 ? 7.184 -4.575 -7.546 1.00 90.88 93 PRO A O 1
ATOM 755 N N . ILE A 1 94 ? 5.690 -5.406 -6.066 1.00 90.56 94 ILE A N 1
ATOM 756 C CA . ILE A 1 94 ? 6.375 -4.982 -4.847 1.00 90.56 94 ILE A CA 1
ATOM 757 C C . ILE A 1 94 ? 7.470 -5.988 -4.485 1.00 90.56 94 ILE A C 1
ATOM 759 O O . ILE A 1 94 ? 7.251 -7.196 -4.503 1.00 90.56 94 ILE A O 1
ATOM 763 N N . ASN A 1 95 ? 8.663 -5.482 -4.168 1.00 90.38 95 ASN A N 1
ATOM 764 C CA . ASN A 1 95 ? 9.819 -6.282 -3.753 1.00 90.38 95 ASN A CA 1
ATOM 765 C C . ASN A 1 95 ? 9.872 -6.482 -2.242 1.00 90.38 95 ASN A C 1
ATOM 767 O O . ASN A 1 95 ? 10.113 -7.584 -1.758 1.00 90.38 95 ASN A O 1
ATOM 771 N N . SER A 1 96 ? 9.690 -5.402 -1.484 1.00 89.25 96 SER A N 1
ATOM 772 C CA . SER A 1 96 ? 9.712 -5.454 -0.026 1.00 89.25 96 SER A CA 1
ATOM 773 C C . SER A 1 96 ? 8.748 -4.449 0.568 1.00 89.25 96 SER A C 1
ATOM 775 O O . SER A 1 96 ? 8.609 -3.341 0.048 1.00 89.25 96 SER A O 1
ATOM 777 N N . VAL A 1 97 ? 8.171 -4.812 1.714 1.00 91.88 97 VAL A N 1
ATOM 778 C CA . VAL A 1 97 ? 7.345 -3.916 2.521 1.00 91.88 97 VAL A CA 1
ATOM 779 C C . VAL A 1 97 ? 7.800 -3.896 3.980 1.00 91.88 97 VAL A C 1
ATOM 781 O O . VAL A 1 97 ? 8.195 -4.922 4.551 1.00 91.88 97 VAL A O 1
ATOM 784 N N . ARG A 1 98 ? 7.719 -2.722 4.609 1.00 94.06 98 ARG A N 1
ATOM 785 C CA . ARG A 1 98 ? 7.763 -2.570 6.069 1.00 94.06 98 ARG A CA 1
ATOM 786 C C . ARG A 1 98 ? 6.587 -1.713 6.515 1.00 94.06 98 ARG A C 1
ATOM 788 O O . ARG A 1 98 ? 6.371 -0.639 5.968 1.00 94.06 98 ARG A O 1
ATOM 795 N N . ILE A 1 99 ? 5.846 -2.197 7.505 1.00 94.88 99 ILE A N 1
ATOM 796 C CA . ILE A 1 99 ? 4.690 -1.502 8.069 1.00 94.88 99 ILE A CA 1
ATOM 797 C C . ILE A 1 99 ? 4.985 -1.245 9.540 1.00 94.88 99 ILE A C 1
ATOM 799 O O . ILE A 1 99 ? 5.203 -2.190 10.297 1.00 94.88 99 ILE A O 1
ATOM 803 N N . PHE A 1 100 ? 4.996 0.023 9.935 1.00 94.88 100 PHE A N 1
ATOM 804 C CA . PHE A 1 100 ? 5.016 0.418 11.339 1.00 94.88 100 PHE A CA 1
ATOM 805 C C . PHE A 1 100 ? 3.610 0.827 11.740 1.00 94.88 100 PHE A C 1
ATOM 807 O O . PHE A 1 100 ? 2.996 1.628 11.044 1.00 94.88 100 PHE A O 1
ATOM 814 N N . ARG A 1 101 ? 3.115 0.272 12.844 1.00 94.06 101 ARG A N 1
ATOM 815 C CA . ARG A 1 101 ? 1.784 0.539 13.392 1.00 94.06 101 ARG A CA 1
ATOM 816 C C . ARG A 1 101 ? 1.919 1.234 14.740 1.00 94.06 101 ARG A C 1
ATOM 818 O O . ARG A 1 101 ? 2.775 0.846 15.533 1.00 94.06 101 ARG A O 1
ATOM 825 N N . GLN A 1 102 ? 1.065 2.214 15.006 1.00 93.25 102 GLN A N 1
ATOM 826 C CA . GLN A 1 102 ? 1.005 2.907 16.291 1.00 93.25 102 GLN A CA 1
ATOM 827 C C . GLN A 1 102 ? -0.450 3.206 16.658 1.00 93.25 102 GLN A C 1
ATOM 829 O O . GLN A 1 102 ? -1.183 3.701 15.812 1.00 93.25 102 GLN A O 1
ATOM 834 N N . GLU A 1 103 ? -0.852 2.925 17.898 1.00 93.25 103 GLU A N 1
ATOM 835 C CA . GLU A 1 103 ? -2.169 3.321 18.424 1.00 93.25 103 GLU A CA 1
ATOM 836 C C . GLU A 1 103 ? -2.312 4.851 18.443 1.00 93.25 103 GLU A C 1
ATOM 838 O O . GLU A 1 103 ? -1.320 5.583 18.617 1.00 93.25 103 GLU A O 1
ATOM 843 N N . VAL A 1 104 ? -3.531 5.323 18.184 1.00 85.56 104 VAL A N 1
ATOM 844 C CA . VAL A 1 104 ? -3.896 6.749 18.145 1.00 85.56 104 VAL A CA 1
ATOM 845 C C . VAL A 1 104 ? -4.426 7.216 19.492 1.00 85.56 104 VAL A C 1
ATOM 847 O O . VAL A 1 104 ? -5.230 6.485 20.106 1.00 85.56 104 VAL A O 1
#

Radius of gyration: 13.44 Å; chains: 1; bounding box: 36×33×35 Å